Protein AF-A0A7V1IK70-F1 (afdb_monomer_lite)

pLDDT: mean 82.67, std 18.2, range [46.16, 98.06]

Radius of gyration: 27.38 Å; chains: 1; bounding box: 60×84×40 Å

Sequence (133 aa):
MCRRLRTASALVALAAILSGSLHCSSDPPRTNRFAYDPERFREALQARVPGLRGELARAPFEIDPEVLVLARRRVMAAPRGPARIRALVDFLSEPKPQGLGLEYDWAVSATAARTLEIGRGNCVSLASVLVGL

Secondary structure (DSSP, 8-state):
--SSSHHHHHHHHHHHHHHHSSSS-------------HHHHHHHHHHHSTT--GGGG--TT---HHHHHHHHHHHHHSPTTHHHHHHHHHHHHSPTTTS--PEE-TT----HHHHHHHTEE-HHHHHHHHHH-

Foldseek 3Di:
DPDPPPVVVVVVVVVVVVVVPPPPPPPPPPPPVVDDDLVVQLVVVCVVPPPDDPVNSGDQQDDDPVLVVLLCVQLVVFDPDPRSVVSLLVLLCPDPPNHLNAAEDCVADGGQVVSSVVRYYHPNNSVSPSSND

Structure (mmCIF, N/CA/C/O backbone):
data_AF-A0A7V1IK70-F1
#
_entry.id   AF-A0A7V1IK70-F1
#
loop_
_atom_site.group_PDB
_atom_site.id
_atom_site.type_symbol
_atom_site.label_atom_id
_atom_site.label_alt_id
_atom_site.label_comp_id
_atom_site.label_asym_id
_atom_site.label_entity_id
_atom_site.label_seq_id
_atom_site.pdbx_PDB_ins_code
_atom_site.Cartn_x
_atom_site.Cartn_y
_atom_site.Cartn_z
_atom_site.occupancy
_atom_site.B_iso_or_equiv
_atom_site.auth_seq_id
_atom_site.auth_comp_id
_atom_site.auth_asym_id
_atom_site.auth_atom_id
_atom_site.pdbx_PDB_model_num
ATOM 1 N N . MET A 1 1 ? -46.101 -70.960 4.773 1.00 51.62 1 MET A N 1
ATOM 2 C CA . MET A 1 1 ? -44.701 -70.476 4.670 1.00 51.62 1 MET A CA 1
ATOM 3 C C . MET A 1 1 ? -44.543 -69.307 3.669 1.00 51.62 1 MET A C 1
ATOM 5 O O . MET A 1 1 ? -43.635 -69.340 2.862 1.00 51.62 1 MET A O 1
ATOM 9 N N . CYS A 1 2 ? -45.349 -68.227 3.732 1.00 50.41 2 CYS A N 1
ATOM 10 C CA . CYS A 1 2 ? -45.244 -67.094 2.773 1.00 50.41 2 CYS A CA 1
ATOM 11 C C . CYS A 1 2 ? -45.555 -65.706 3.386 1.00 50.41 2 CYS A C 1
ATOM 13 O O . CYS A 1 2 ? -46.240 -64.895 2.775 1.00 50.41 2 CYS A O 1
ATOM 15 N N . ARG A 1 3 ? -45.096 -65.403 4.612 1.00 46.16 3 ARG A N 1
ATOM 16 C CA . ARG A 1 3 ? -45.282 -64.053 5.208 1.00 46.16 3 ARG A CA 1
ATOM 17 C C . ARG A 1 3 ? -44.005 -63.360 5.689 1.00 46.16 3 ARG A C 1
ATOM 19 O O . ARG A 1 3 ? -44.032 -62.157 5.902 1.00 46.16 3 ARG A O 1
ATOM 26 N N . ARG A 1 4 ? -42.881 -64.080 5.804 1.00 46.81 4 ARG A N 1
ATOM 27 C CA . ARG A 1 4 ? -41.611 -63.535 6.325 1.00 46.81 4 ARG A CA 1
ATOM 28 C C . ARG A 1 4 ? -40.690 -62.910 5.266 1.00 46.81 4 ARG A C 1
ATOM 30 O O . ARG A 1 4 ? -39.743 -62.238 5.642 1.00 46.81 4 ARG A O 1
ATOM 37 N N . LEU A 1 5 ? -40.971 -63.077 3.968 1.00 48.75 5 LEU A N 1
ATOM 38 C CA . LEU A 1 5 ? -40.120 -62.522 2.900 1.00 48.75 5 LEU A CA 1
ATOM 39 C C . LEU A 1 5 ? -40.423 -61.058 2.531 1.00 48.75 5 LEU A C 1
ATOM 41 O O . LEU A 1 5 ? -39.591 -60.417 1.903 1.00 48.75 5 LEU A O 1
ATOM 45 N N . ARG A 1 6 ? -41.585 -60.503 2.905 1.00 48.66 6 ARG A N 1
ATOM 46 C CA . ARG A 1 6 ? -41.967 -59.134 2.496 1.00 48.66 6 ARG A CA 1
ATOM 47 C C . ARG A 1 6 ? -41.371 -58.031 3.373 1.00 48.66 6 ARG A C 1
ATOM 49 O O . ARG A 1 6 ? -41.219 -56.909 2.906 1.00 48.66 6 ARG A O 1
ATOM 56 N N . THR A 1 7 ? -41.012 -58.331 4.620 1.00 51.09 7 THR A N 1
ATOM 57 C CA . THR A 1 7 ? -40.471 -57.335 5.560 1.00 51.09 7 THR A CA 1
ATOM 58 C C . THR A 1 7 ? -38.984 -57.058 5.338 1.00 51.09 7 THR A C 1
ATOM 60 O O . THR A 1 7 ? -38.540 -55.940 5.577 1.00 51.09 7 THR A O 1
ATOM 63 N N . ALA A 1 8 ? -38.225 -58.029 4.819 1.00 51.59 8 ALA A N 1
ATOM 64 C CA . ALA A 1 8 ? -36.801 -57.854 4.532 1.00 51.59 8 ALA A CA 1
ATOM 65 C C . ALA A 1 8 ? -36.552 -56.867 3.374 1.00 51.59 8 ALA A C 1
ATOM 67 O O . ALA A 1 8 ? -35.665 -56.023 3.469 1.00 51.59 8 ALA A O 1
ATOM 68 N N . SER A 1 9 ? -37.375 -56.896 2.318 1.00 52.72 9 SER A N 1
ATOM 69 C CA . SER A 1 9 ? -37.221 -55.984 1.171 1.00 52.72 9 SER A CA 1
ATOM 70 C C . SER A 1 9 ? -37.549 -54.524 1.499 1.00 52.72 9 SER A C 1
ATOM 72 O O . SER A 1 9 ? -36.937 -53.626 0.929 1.00 52.72 9 SER A O 1
ATOM 74 N N . ALA A 1 10 ? -38.470 -54.270 2.434 1.00 53.66 10 ALA A N 1
ATOM 75 C CA . ALA A 1 10 ? -38.832 -52.906 2.829 1.00 53.66 10 ALA A CA 1
ATOM 76 C C . ALA A 1 10 ? -37.711 -52.206 3.624 1.00 53.66 10 ALA A C 1
ATOM 78 O O . ALA A 1 10 ? -37.481 -51.013 3.447 1.00 53.66 10 ALA A O 1
ATOM 79 N N . LEU A 1 11 ? -36.977 -52.954 4.456 1.00 53.75 11 LEU A N 1
ATOM 80 C CA . LEU A 1 11 ? -35.861 -52.428 5.252 1.00 53.75 11 LEU A CA 1
ATOM 81 C C . LEU A 1 11 ? -34.612 -52.136 4.407 1.00 53.75 11 LEU A C 1
ATOM 83 O O . LEU A 1 11 ? -33.940 -51.135 4.642 1.00 53.75 11 LEU A O 1
ATOM 87 N N . VAL A 1 12 ? -34.336 -52.953 3.385 1.00 57.66 12 VAL A N 1
ATOM 88 C CA . VAL A 1 12 ? -33.211 -52.716 2.460 1.00 57.66 12 VAL A CA 1
ATOM 89 C C . VAL A 1 12 ? -33.475 -51.500 1.562 1.00 57.66 12 VAL A C 1
ATOM 91 O O . VAL A 1 12 ? -32.569 -50.702 1.329 1.00 57.66 12 VAL A O 1
ATOM 94 N N . ALA A 1 13 ? -34.721 -51.299 1.122 1.00 55.94 13 ALA A N 1
ATOM 95 C CA . ALA A 1 13 ? -35.093 -50.127 0.330 1.00 55.94 13 ALA A CA 1
ATOM 96 C C . ALA A 1 13 ? -34.982 -48.813 1.128 1.00 55.94 13 ALA A C 1
ATOM 98 O O . ALA A 1 13 ? -34.541 -47.802 0.586 1.00 55.94 13 ALA A O 1
ATOM 99 N N . LEU A 1 14 ? -35.309 -48.823 2.426 1.00 54.47 14 LEU A N 1
ATOM 100 C CA . LEU A 1 14 ? -35.207 -47.632 3.278 1.00 54.47 14 LEU A CA 1
ATOM 101 C C . LEU A 1 14 ? -33.744 -47.246 3.571 1.00 54.47 14 LEU A C 1
ATOM 103 O O . LEU A 1 14 ? -33.408 -46.062 3.584 1.00 54.47 14 LEU A O 1
ATOM 107 N N . ALA A 1 15 ? -32.859 -48.234 3.746 1.00 55.34 15 ALA A N 1
ATOM 108 C CA . ALA A 1 15 ? -31.434 -48.002 3.993 1.00 55.34 15 ALA A CA 1
ATOM 109 C C . ALA A 1 15 ? -30.704 -47.412 2.769 1.00 55.34 15 ALA A C 1
ATOM 111 O O . ALA A 1 15 ? -29.805 -46.583 2.924 1.00 55.34 15 ALA A O 1
ATOM 112 N N . ALA A 1 16 ? -31.119 -47.769 1.549 1.00 55.72 16 ALA A N 1
ATOM 113 C CA . ALA A 1 16 ? -30.542 -47.213 0.325 1.00 55.72 16 ALA A CA 1
ATOM 114 C C . ALA A 1 16 ? -30.919 -45.733 0.110 1.00 55.72 16 ALA A C 1
ATOM 116 O O . ALA A 1 16 ? -30.102 -44.952 -0.371 1.00 55.72 16 ALA A O 1
ATOM 117 N N . ILE A 1 17 ? -32.121 -45.325 0.532 1.00 56.06 17 ILE A N 1
ATOM 118 C CA . ILE A 1 17 ? -32.599 -43.938 0.399 1.00 56.06 17 ILE A CA 1
ATOM 119 C C . ILE A 1 17 ? -31.908 -43.012 1.415 1.00 56.06 17 ILE A C 1
ATOM 121 O O . ILE A 1 17 ? -31.509 -41.906 1.061 1.00 56.06 17 ILE A O 1
ATOM 125 N N . LEU A 1 18 ? -31.678 -43.480 2.647 1.00 53.75 18 LEU A N 1
ATOM 126 C CA . LEU A 1 18 ? -30.966 -42.718 3.687 1.00 53.75 18 LEU A CA 1
ATOM 127 C C . LEU A 1 18 ? -29.464 -42.538 3.402 1.00 53.75 18 LEU A C 1
ATOM 129 O O . LEU A 1 18 ? -28.854 -41.586 3.885 1.00 53.75 18 LEU A O 1
ATOM 133 N N . SER A 1 19 ? -28.872 -43.414 2.587 1.00 54.31 19 SER A N 1
ATOM 134 C CA . SER A 1 19 ? -27.451 -43.338 2.215 1.00 54.31 19 SER A CA 1
ATOM 135 C C . SER A 1 19 ? -27.188 -42.385 1.037 1.00 54.31 19 SER A C 1
ATOM 137 O O . SER A 1 19 ? -26.060 -41.929 0.850 1.00 54.31 19 SER A O 1
ATOM 139 N N . GLY A 1 20 ? -28.221 -42.063 0.248 1.00 51.19 20 GLY A N 1
ATOM 140 C CA . GLY A 1 20 ? -28.117 -41.215 -0.945 1.00 51.19 20 GLY A CA 1
ATOM 141 C C . GLY A 1 20 ? -28.183 -39.707 -0.677 1.00 51.19 20 GLY A C 1
ATOM 142 O O . GLY A 1 20 ? -27.801 -38.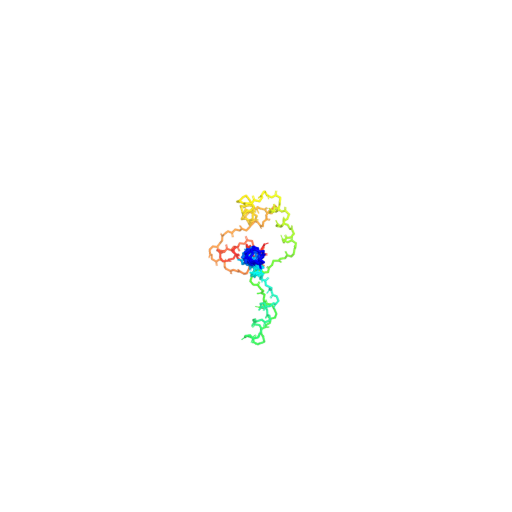922 -1.538 1.00 51.19 20 GLY A O 1
ATOM 143 N N . SER A 1 21 ? -28.629 -39.278 0.508 1.00 54.03 21 SER A N 1
ATOM 144 C CA . SER A 1 21 ? -28.843 -37.856 0.828 1.00 54.03 21 SER A CA 1
ATOM 145 C C . SER A 1 21 ? -27.695 -37.178 1.588 1.00 54.03 21 SER A C 1
ATOM 147 O O . SER A 1 21 ? -27.785 -35.992 1.888 1.00 54.03 21 SER A O 1
ATOM 149 N N . LEU A 1 22 ? -26.606 -37.893 1.892 1.00 55.00 22 LEU A N 1
ATOM 150 C CA . LEU A 1 22 ? -25.465 -37.359 2.657 1.00 55.00 22 LEU A CA 1
ATOM 151 C C . LEU A 1 22 ? -24.261 -36.925 1.795 1.00 55.00 22 LEU A C 1
ATOM 153 O O . LEU A 1 22 ? -23.248 -36.513 2.349 1.00 55.00 22 LEU A O 1
ATOM 157 N N . HIS A 1 23 ? -24.355 -36.977 0.459 1.00 49.84 23 HIS A N 1
ATOM 158 C CA . HIS A 1 23 ? -23.195 -36.801 -0.435 1.00 49.84 23 HIS A CA 1
ATOM 159 C C . HIS A 1 23 ? -23.265 -35.626 -1.433 1.00 49.84 23 HIS A C 1
ATOM 161 O O . HIS A 1 23 ? -22.448 -35.563 -2.346 1.00 49.84 23 HIS A O 1
ATOM 167 N N . CYS A 1 24 ? -24.168 -34.653 -1.260 1.00 55.78 24 CYS A N 1
ATOM 168 C CA . CYS A 1 24 ? -24.275 -33.502 -2.180 1.00 55.78 24 CYS A CA 1
ATOM 169 C C . CYS A 1 24 ? -24.066 -32.123 -1.533 1.00 55.78 24 CYS A C 1
ATOM 171 O O . CYS A 1 24 ? -24.670 -31.151 -1.973 1.00 55.78 24 CYS A O 1
ATOM 173 N N . SER A 1 25 ? -23.213 -31.997 -0.512 1.00 50.12 25 SER A N 1
ATOM 174 C CA . SER A 1 25 ? -22.739 -30.663 -0.095 1.00 50.12 25 SER A CA 1
ATOM 175 C C . SER A 1 25 ? -21.356 -30.662 0.560 1.00 50.12 25 SER A C 1
ATOM 177 O O . SER A 1 25 ? -21.071 -29.851 1.438 1.00 50.12 25 SER A O 1
ATOM 179 N N . SER A 1 26 ? -20.474 -31.555 0.125 1.00 52.19 26 SER A N 1
ATOM 180 C CA . SER A 1 26 ? -19.034 -31.424 0.337 1.00 52.19 26 SER A CA 1
ATOM 181 C C . SER A 1 26 ? -18.394 -30.905 -0.947 1.00 52.19 26 SER A C 1
ATOM 183 O O . SER A 1 26 ? -17.522 -31.543 -1.530 1.00 52.19 26 SER A O 1
ATOM 185 N N . ASP A 1 27 ? -18.825 -29.721 -1.392 1.00 51.16 27 ASP A N 1
ATOM 186 C CA . ASP A 1 27 ? -17.904 -28.893 -2.162 1.00 51.16 27 ASP A CA 1
AT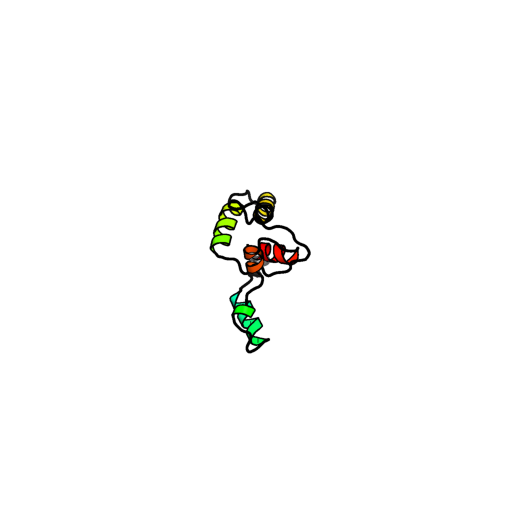OM 187 C C . ASP A 1 27 ? -16.721 -28.626 -1.216 1.00 51.16 27 ASP A C 1
ATOM 189 O O . ASP A 1 27 ? -16.932 -28.043 -0.142 1.00 51.16 27 ASP A O 1
ATOM 193 N N . PRO A 1 28 ? -15.486 -29.075 -1.524 1.00 55.84 28 PRO A N 1
ATOM 194 C CA . PRO A 1 28 ? -14.336 -28.573 -0.789 1.00 55.84 28 PRO A CA 1
ATOM 195 C C . PRO A 1 28 ? -14.420 -27.049 -0.885 1.00 55.84 28 PRO A C 1
ATOM 197 O O . PRO A 1 28 ? -14.764 -26.552 -1.965 1.00 55.84 28 PRO A O 1
ATOM 200 N N . PRO A 1 29 ? -14.164 -26.285 0.195 1.00 54.84 29 PRO A N 1
ATOM 201 C CA . PRO A 1 29 ? -14.124 -24.840 0.077 1.00 54.84 29 PRO A CA 1
ATOM 202 C C . PRO A 1 29 ? -13.180 -24.553 -1.081 1.00 54.84 29 PRO A C 1
ATOM 204 O O . PRO A 1 29 ? -11.996 -24.882 -1.006 1.00 54.84 29 PRO A O 1
ATOM 207 N N . ARG A 1 30 ? -13.722 -24.043 -2.194 1.00 50.53 30 ARG A N 1
ATOM 208 C CA . ARG A 1 30 ? -12.934 -23.588 -3.332 1.00 50.53 30 ARG A CA 1
ATOM 209 C C . ARG A 1 30 ? -12.164 -22.388 -2.816 1.00 50.53 30 ARG A C 1
ATOM 211 O O . ARG A 1 30 ? -12.525 -21.240 -3.039 1.00 50.53 30 ARG A O 1
ATOM 218 N N . THR A 1 31 ? -11.076 -22.660 -2.110 1.00 54.66 31 THR A N 1
ATOM 219 C CA . THR A 1 31 ? -10.006 -21.732 -1.802 1.00 54.66 31 THR A CA 1
ATOM 220 C C . THR A 1 31 ? -9.235 -21.490 -3.091 1.00 54.66 31 THR A C 1
ATOM 222 O O . THR A 1 31 ? -8.016 -21.602 -3.122 1.00 54.66 31 THR A O 1
ATOM 225 N N . ASN A 1 32 ? -9.930 -21.114 -4.166 1.00 48.12 32 ASN A N 1
ATOM 226 C CA . ASN A 1 32 ? -9.324 -20.293 -5.195 1.00 48.12 32 ASN A CA 1
ATOM 227 C C . ASN A 1 32 ? -9.231 -18.894 -4.581 1.00 48.12 32 ASN A C 1
ATOM 229 O O . ASN A 1 32 ? -9.959 -17.967 -4.925 1.00 48.12 32 ASN A O 1
ATOM 233 N N . ARG A 1 33 ? -8.369 -18.769 -3.565 1.00 58.25 33 ARG A N 1
ATOM 234 C CA . ARG A 1 33 ? -7.861 -17.470 -3.167 1.00 58.25 33 ARG A CA 1
ATOM 235 C C . ARG A 1 33 ? -7.121 -16.997 -4.403 1.00 58.25 33 ARG A C 1
ATOM 237 O O . ARG A 1 33 ? -6.110 -17.593 -4.765 1.00 58.25 33 ARG A O 1
ATOM 244 N N . PHE A 1 34 ? -7.649 -15.973 -5.062 1.00 57.53 34 PHE A N 1
ATOM 245 C CA . PHE A 1 34 ? -6.879 -15.153 -5.985 1.00 57.53 34 PHE A CA 1
ATOM 246 C C . PHE A 1 34 ? -5.784 -14.466 -5.159 1.00 57.53 34 PHE A C 1
ATOM 248 O O . PHE A 1 34 ? -5.896 -13.304 -4.787 1.00 57.53 34 PHE A O 1
ATOM 255 N N . ALA A 1 35 ? -4.790 -15.249 -4.746 1.00 70.81 35 ALA A N 1
ATOM 256 C CA . ALA A 1 35 ? -3.624 -14.779 -4.041 1.00 70.81 35 ALA A CA 1
ATOM 257 C C . ALA A 1 35 ? -2.722 -14.171 -5.105 1.00 70.81 35 ALA A C 1
ATOM 259 O O . ALA A 1 35 ? -2.314 -14.848 -6.051 1.00 70.81 35 ALA A O 1
ATOM 260 N N . TYR A 1 36 ? -2.496 -12.871 -4.982 1.00 77.06 36 TYR A N 1
ATOM 261 C CA . TYR A 1 36 ? -1.520 -12.194 -5.805 1.00 77.06 36 TYR A CA 1
ATOM 262 C C . TYR A 1 36 ? -0.126 -12.737 -5.471 1.00 77.06 36 TYR A C 1
ATOM 264 O O . TYR A 1 36 ? 0.236 -12.831 -4.300 1.00 77.06 36 TYR A O 1
ATOM 272 N N . ASP A 1 37 ? 0.630 -13.103 -6.503 1.00 86.62 37 ASP A N 1
ATOM 273 C CA . ASP A 1 37 ? 2.003 -13.587 -6.387 1.00 86.62 37 ASP A CA 1
ATOM 274 C C . ASP A 1 37 ? 2.913 -12.666 -7.218 1.00 86.62 37 ASP A C 1
ATOM 276 O O . ASP A 1 37 ? 2.815 -12.669 -8.455 1.00 86.62 37 ASP A O 1
ATOM 280 N N . PRO A 1 38 ? 3.762 -11.849 -6.562 1.00 87.25 38 PRO A N 1
ATOM 281 C CA . PRO A 1 38 ? 4.707 -10.973 -7.237 1.00 87.25 38 PRO A CA 1
ATOM 282 C C . PRO A 1 38 ? 5.621 -11.716 -8.210 1.00 87.25 38 PRO A C 1
ATOM 284 O O . PRO A 1 38 ? 5.795 -11.233 -9.324 1.00 87.25 38 PRO A O 1
ATOM 287 N N . GLU A 1 39 ? 6.155 -12.887 -7.848 1.00 88.62 39 GLU A N 1
ATOM 288 C CA . GLU A 1 39 ? 7.110 -13.609 -8.700 1.00 88.62 39 GLU A CA 1
ATOM 289 C C . GLU A 1 39 ? 6.438 -14.103 -9.972 1.00 88.62 39 GLU A C 1
ATOM 291 O O . GLU A 1 39 ? 6.909 -13.835 -11.079 1.00 88.62 39 GLU A O 1
ATOM 296 N N . ARG A 1 40 ? 5.254 -14.703 -9.831 1.00 89.00 40 ARG A N 1
ATOM 297 C CA . ARG A 1 40 ? 4.459 -15.143 -10.980 1.00 89.00 40 ARG A CA 1
ATOM 298 C C . ARG A 1 40 ? 4.094 -13.984 -11.911 1.00 89.00 40 ARG A C 1
ATOM 300 O O . ARG A 1 40 ? 4.022 -14.167 -13.128 1.00 89.00 40 ARG A O 1
ATOM 307 N N . PHE A 1 41 ? 3.858 -12.786 -11.367 1.00 89.56 41 PHE A N 1
ATOM 308 C CA . PHE A 1 41 ? 3.666 -11.583 -12.178 1.00 89.56 41 PHE A CA 1
ATOM 309 C C . PHE A 1 41 ? 4.935 -11.228 -12.966 1.00 89.56 41 PHE A C 1
ATOM 311 O O . PHE A 1 41 ? 4.839 -10.974 -14.169 1.00 89.56 41 PHE A O 1
ATOM 318 N N . ARG A 1 42 ? 6.115 -11.244 -12.328 1.00 89.19 42 ARG A N 1
ATOM 319 C CA . ARG A 1 42 ? 7.390 -10.935 -13.001 1.00 89.19 42 ARG A CA 1
ATOM 320 C C . ARG A 1 42 ? 7.702 -11.932 -14.105 1.00 89.19 42 ARG A C 1
ATOM 322 O O . ARG A 1 42 ? 8.028 -11.507 -15.208 1.00 89.19 42 ARG A O 1
ATOM 329 N N . GLU A 1 43 ? 7.538 -13.225 -13.843 1.00 89.75 43 GLU A N 1
ATOM 330 C CA . GLU A 1 43 ? 7.731 -14.288 -14.835 1.00 89.75 43 GLU A CA 1
ATOM 331 C C . GLU A 1 43 ? 6.815 -14.089 -16.049 1.00 89.75 43 GLU A C 1
ATOM 333 O O . GLU A 1 43 ? 7.268 -14.089 -17.196 1.00 89.75 43 GLU A O 1
ATOM 338 N N . ALA A 1 44 ? 5.523 -13.844 -15.807 1.00 89.75 44 ALA A N 1
ATOM 339 C CA . ALA A 1 44 ? 4.557 -13.600 -16.873 1.00 89.75 44 ALA A CA 1
ATOM 340 C C . ALA A 1 44 ? 4.871 -12.323 -17.669 1.00 89.75 44 ALA A C 1
ATOM 342 O O . ALA A 1 44 ? 4.656 -12.280 -18.883 1.00 89.75 44 ALA A O 1
ATOM 343 N N . LEU A 1 45 ? 5.372 -11.280 -17.004 1.00 90.69 45 LEU A N 1
ATOM 344 C CA . LEU A 1 45 ? 5.757 -10.027 -17.643 1.00 90.69 45 LEU A CA 1
ATOM 345 C C . LEU A 1 45 ? 7.022 -10.193 -18.495 1.00 90.69 45 LEU A C 1
ATOM 347 O O . LEU A 1 45 ? 7.034 -9.757 -19.644 1.00 90.69 45 LEU A O 1
ATOM 351 N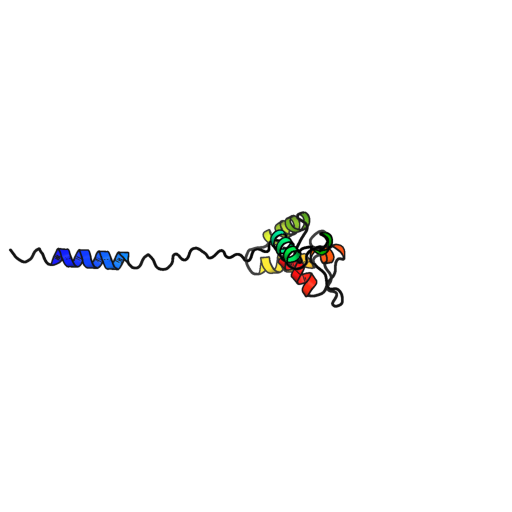 N . GLN A 1 46 ? 8.049 -10.871 -17.978 1.00 90.38 46 GLN A N 1
ATOM 352 C CA . GLN A 1 46 ? 9.287 -11.165 -18.708 1.00 90.38 46 GLN A CA 1
ATOM 353 C C . GLN A 1 46 ? 9.036 -12.047 -19.933 1.00 90.38 46 GLN A C 1
ATOM 355 O O . GLN A 1 46 ? 9.602 -11.795 -20.994 1.00 90.38 46 GLN A O 1
ATOM 360 N N . ALA A 1 47 ? 8.146 -13.038 -19.823 1.00 91.44 47 ALA A N 1
ATOM 361 C CA . ALA A 1 47 ? 7.758 -13.876 -20.955 1.00 91.44 47 ALA A CA 1
ATOM 362 C C . ALA A 1 47 ? 7.085 -13.072 -22.083 1.00 91.44 47 ALA A C 1
ATOM 364 O O . ALA A 1 47 ? 7.242 -13.398 -23.257 1.00 91.44 47 ALA A O 1
ATOM 365 N N . ARG A 1 48 ? 6.335 -12.014 -21.739 1.00 91.69 48 ARG A N 1
ATOM 366 C CA . ARG A 1 48 ? 5.658 -11.132 -22.708 1.00 91.69 48 ARG A CA 1
ATOM 367 C C . ARG A 1 48 ? 6.565 -10.040 -23.263 1.00 91.69 48 ARG A C 1
ATOM 369 O O . ARG A 1 48 ? 6.370 -9.620 -24.399 1.00 91.69 48 ARG A O 1
ATOM 376 N N . VAL A 1 49 ? 7.523 -9.572 -22.467 1.00 92.31 49 VAL A N 1
ATOM 377 C CA . VAL A 1 49 ? 8.468 -8.512 -22.835 1.00 92.31 49 VAL A CA 1
ATOM 378 C C . VAL A 1 49 ? 9.897 -8.999 -22.566 1.00 92.31 49 VAL A C 1
ATOM 380 O O . VAL A 1 49 ? 10.490 -8.658 -21.536 1.00 92.31 49 VAL A O 1
ATOM 383 N N . PRO A 1 50 ? 10.471 -9.806 -23.479 1.00 87.50 50 PRO A N 1
ATOM 384 C CA . PRO A 1 50 ? 11.842 -10.280 -23.348 1.00 87.50 50 PRO A CA 1
ATOM 385 C C . PRO A 1 50 ? 12.832 -9.112 -23.247 1.00 87.50 50 PRO A C 1
ATOM 387 O O . PRO A 1 50 ? 12.739 -8.140 -23.995 1.00 87.50 50 PRO A O 1
ATOM 390 N N . GLY A 1 51 ? 13.790 -9.200 -22.321 1.00 84.62 51 GLY A N 1
ATOM 391 C CA . GLY A 1 51 ? 14.798 -8.154 -22.101 1.00 84.62 51 GLY A CA 1
ATOM 392 C C . GLY A 1 51 ? 14.354 -7.003 -21.191 1.00 84.62 51 GLY A C 1
ATOM 393 O O . GLY A 1 51 ? 15.120 -6.055 -20.998 1.00 84.62 51 GLY A O 1
ATOM 394 N N . LEU A 1 52 ? 13.156 -7.075 -20.596 1.00 86.56 52 LEU A N 1
ATOM 395 C CA . LEU A 1 52 ? 12.750 -6.141 -19.549 1.00 86.56 52 LEU A CA 1
ATOM 396 C C . LEU A 1 52 ? 13.729 -6.213 -18.365 1.00 86.56 52 LEU A C 1
ATOM 398 O O . LEU A 1 52 ? 13.967 -7.278 -17.794 1.00 86.56 52 LEU A O 1
ATOM 402 N N . ARG A 1 53 ? 14.292 -5.064 -17.981 1.00 82.88 53 ARG A N 1
ATOM 403 C CA . ARG A 1 53 ? 15.194 -4.961 -16.825 1.00 82.88 53 ARG A CA 1
ATOM 404 C C . ARG A 1 53 ? 14.425 -5.232 -15.530 1.00 82.88 53 ARG A C 1
ATOM 406 O O . ARG A 1 53 ? 13.293 -4.777 -15.390 1.00 82.88 53 ARG A O 1
ATOM 413 N N . GLY A 1 54 ? 15.058 -5.903 -14.565 1.00 74.69 54 GLY A N 1
ATOM 414 C CA . GLY A 1 54 ? 14.417 -6.312 -13.305 1.00 74.69 54 GLY A CA 1
ATOM 415 C C . GLY A 1 54 ? 13.753 -5.167 -12.529 1.00 74.69 54 GLY A C 1
ATOM 416 O O . GLY A 1 54 ? 12.663 -5.341 -11.997 1.00 74.69 54 GLY A O 1
ATOM 417 N N . GLU A 1 55 ? 14.342 -3.969 -12.552 1.00 74.38 55 GLU A N 1
ATOM 418 C CA . GLU A 1 55 ? 13.779 -2.761 -11.924 1.00 74.38 55 GLU A CA 1
ATOM 419 C C . GLU A 1 55 ? 12.415 -2.352 -12.501 1.00 74.38 55 GLU A C 1
ATOM 421 O O . GLU A 1 55 ? 11.555 -1.850 -11.779 1.00 74.38 55 GLU A O 1
ATOM 426 N N . LEU A 1 56 ? 12.198 -2.600 -13.796 1.00 75.81 56 LEU A N 1
ATOM 427 C CA . LEU A 1 56 ? 10.945 -2.311 -14.498 1.00 75.81 56 LEU A CA 1
ATOM 428 C C . LEU A 1 56 ? 9.925 -3.448 -14.361 1.00 75.81 56 LEU A C 1
ATOM 430 O O . LEU A 1 56 ? 8.758 -3.269 -14.699 1.00 75.81 56 LEU A O 1
ATOM 434 N N . ALA A 1 57 ? 10.346 -4.604 -13.848 1.00 80.94 57 ALA A N 1
ATOM 435 C CA . ALA A 1 57 ? 9.484 -5.746 -13.579 1.00 80.94 57 ALA A CA 1
ATOM 436 C C . ALA A 1 57 ? 8.892 -5.715 -12.158 1.00 80.94 57 ALA A C 1
ATOM 438 O O . ALA A 1 57 ? 8.493 -6.753 -11.638 1.00 80.94 57 ALA A O 1
ATOM 439 N N . ARG A 1 58 ? 8.841 -4.554 -11.487 1.00 81.56 58 ARG A N 1
ATOM 440 C CA . ARG A 1 58 ? 8.287 -4.466 -10.128 1.00 81.56 58 ARG A CA 1
ATOM 441 C C . ARG A 1 58 ? 6.783 -4.760 -10.136 1.00 81.56 58 ARG A C 1
ATOM 443 O O . ARG A 1 58 ? 6.027 -4.221 -10.944 1.00 81.56 58 ARG A O 1
ATOM 450 N N . ALA A 1 59 ? 6.358 -5.603 -9.204 1.00 88.44 59 ALA A N 1
ATOM 451 C CA . ALA A 1 59 ? 4.965 -5.975 -9.024 1.00 88.44 59 ALA A CA 1
ATOM 452 C C . ALA A 1 59 ? 4.123 -4.759 -8.562 1.00 88.44 59 ALA A C 1
ATOM 454 O O . ALA A 1 59 ? 4.545 -4.047 -7.648 1.00 88.44 59 ALA A O 1
ATOM 455 N N . PRO A 1 60 ? 2.924 -4.518 -9.132 1.00 88.94 60 PRO A N 1
ATOM 456 C CA . PRO A 1 60 ? 2.096 -3.358 -8.787 1.00 88.94 60 PRO A CA 1
ATOM 457 C C . PRO A 1 60 ? 1.740 -3.225 -7.301 1.00 88.94 60 PRO A C 1
ATOM 459 O O . PRO A 1 60 ? 1.670 -2.106 -6.795 1.00 88.94 60 PRO A O 1
ATOM 462 N N . PHE A 1 61 ? 1.534 -4.354 -6.616 1.00 93.44 61 PHE A N 1
ATOM 463 C CA . PHE A 1 61 ? 1.020 -4.426 -5.239 1.00 93.44 61 PHE A CA 1
ATOM 464 C C . PHE A 1 61 ? 2.077 -4.856 -4.219 1.00 93.44 61 PHE A C 1
ATOM 466 O O . PHE A 1 61 ? 1.745 -5.285 -3.121 1.00 93.44 61 PHE A O 1
ATOM 473 N N . GLU A 1 62 ? 3.352 -4.814 -4.591 1.00 91.69 62 GLU A N 1
ATOM 474 C CA . GLU A 1 62 ? 4.434 -5.216 -3.699 1.00 91.69 62 GLU A CA 1
ATOM 475 C C . GLU A 1 62 ? 4.619 -4.198 -2.562 1.00 91.69 62 GLU A C 1
ATOM 477 O O . GLU A 1 62 ? 4.716 -2.991 -2.807 1.00 91.69 62 GLU A O 1
ATOM 482 N N . ILE A 1 63 ? 4.652 -4.702 -1.324 1.00 92.88 63 ILE A N 1
ATOM 483 C CA . ILE A 1 63 ? 4.774 -3.938 -0.077 1.00 92.88 63 ILE A CA 1
ATOM 484 C C . ILE A 1 63 ? 5.94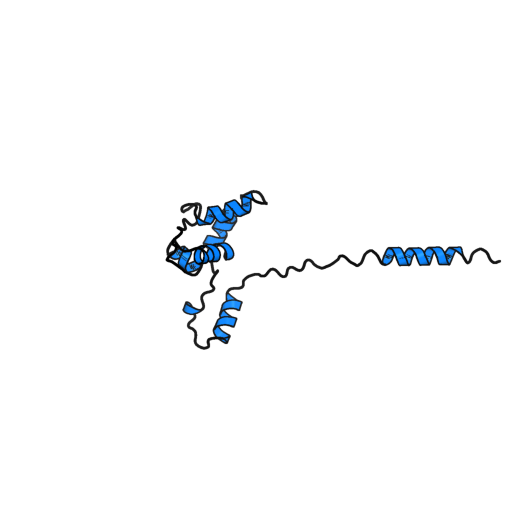7 -4.502 0.723 1.00 92.88 63 ILE A C 1
ATOM 486 O O . ILE A 1 63 ? 6.134 -5.718 0.782 1.00 92.88 63 ILE A O 1
ATOM 490 N N . ASP A 1 64 ? 6.706 -3.620 1.370 1.00 92.00 64 ASP A N 1
ATOM 491 C CA . ASP A 1 64 ? 7.789 -4.021 2.263 1.00 92.00 64 ASP A CA 1
ATOM 492 C C . ASP A 1 64 ? 7.261 -4.896 3.429 1.00 92.00 64 ASP A C 1
ATOM 494 O O . ASP A 1 64 ? 6.254 -4.538 4.059 1.00 92.00 64 ASP A O 1
ATOM 498 N N . PRO A 1 65 ? 7.918 -6.026 3.759 1.00 93.06 65 PRO A N 1
ATOM 499 C CA . PRO A 1 65 ? 7.538 -6.870 4.889 1.00 93.06 65 PRO A CA 1
ATOM 500 C C . PRO A 1 65 ? 7.350 -6.123 6.218 1.00 93.06 65 PRO A C 1
ATOM 502 O O . PRO A 1 65 ? 6.455 -6.473 6.990 1.00 93.06 65 PRO A O 1
ATOM 505 N N . GLU A 1 66 ? 8.136 -5.082 6.494 1.00 94.19 66 GLU A N 1
ATOM 506 C CA . GLU A 1 66 ? 8.016 -4.283 7.717 1.00 94.19 66 GLU A CA 1
ATOM 507 C C . GLU A 1 66 ? 6.670 -3.550 7.785 1.00 94.19 66 GLU A C 1
ATOM 509 O O . GLU A 1 66 ? 6.003 -3.529 8.828 1.00 94.19 66 GLU A O 1
ATOM 514 N N . VAL A 1 67 ? 6.221 -3.014 6.647 1.00 94.88 67 VAL A N 1
ATOM 515 C CA . VAL A 1 67 ? 4.913 -2.363 6.515 1.00 94.88 67 VAL A CA 1
ATOM 516 C C . VAL A 1 67 ? 3.788 -3.378 6.711 1.00 94.88 67 VAL A C 1
ATOM 518 O O . VAL A 1 67 ? 2.819 -3.085 7.414 1.00 94.88 67 VAL A O 1
ATOM 521 N N . LEU A 1 68 ? 3.929 -4.594 6.171 1.00 94.88 68 LEU A N 1
ATOM 522 C CA . LEU A 1 68 ? 2.951 -5.670 6.366 1.00 94.88 68 LEU A CA 1
ATOM 523 C C . LEU A 1 68 ? 2.830 -6.085 7.834 1.00 94.88 68 LEU A C 1
ATOM 525 O O . LEU A 1 68 ? 1.724 -6.314 8.331 1.00 94.88 68 LEU A O 1
ATOM 529 N N . VAL A 1 69 ? 3.951 -6.174 8.554 1.00 95.69 69 VAL A N 1
ATOM 530 C CA . VAL A 1 69 ? 3.959 -6.486 9.990 1.00 95.69 69 VAL A CA 1
ATOM 531 C C . VAL A 1 69 ? 3.241 -5.393 10.783 1.00 95.69 69 VAL A C 1
ATOM 533 O O . VAL A 1 69 ? 2.399 -5.699 11.636 1.00 95.69 69 VAL A O 1
ATOM 536 N N . LEU A 1 70 ? 3.522 -4.124 10.476 1.00 94.50 70 LEU A N 1
ATOM 537 C CA . LEU A 1 70 ? 2.867 -2.981 11.107 1.00 94.50 70 LEU A CA 1
ATOM 538 C C . LEU A 1 70 ? 1.353 -2.972 10.842 1.00 94.50 70 LEU A C 1
ATOM 540 O O . LEU A 1 70 ? 0.566 -2.898 11.793 1.00 94.50 70 LEU A O 1
ATOM 544 N N . ALA A 1 71 ? 0.951 -3.112 9.577 1.00 95.69 71 ALA A N 1
ATOM 545 C CA . ALA A 1 71 ? -0.446 -3.163 9.158 1.00 95.69 71 ALA A CA 1
ATOM 546 C C . ALA A 1 71 ? -1.182 -4.311 9.853 1.00 95.69 71 ALA A C 1
ATOM 548 O O . ALA A 1 71 ? -2.225 -4.111 10.477 1.00 95.69 71 ALA A O 1
ATOM 549 N N . ARG A 1 72 ? -0.591 -5.513 9.846 1.00 95.62 72 ARG A N 1
ATOM 550 C CA . ARG A 1 72 ? -1.148 -6.694 10.511 1.00 95.62 72 ARG A CA 1
ATOM 551 C C . ARG A 1 72 ? -1.380 -6.441 11.994 1.00 95.62 72 ARG A C 1
ATOM 553 O O . ARG A 1 72 ? -2.459 -6.760 12.488 1.00 95.62 72 ARG A O 1
ATOM 560 N N . ARG A 1 73 ? -0.410 -5.860 12.705 1.00 95.12 73 ARG A N 1
ATOM 561 C CA . ARG A 1 73 ? -0.550 -5.536 14.133 1.00 95.12 73 ARG A CA 1
ATOM 562 C C . ARG A 1 73 ? -1.730 -4.593 14.381 1.00 95.12 73 ARG A C 1
ATOM 564 O O . ARG A 1 73 ? -2.518 -4.842 15.291 1.00 95.12 73 ARG A O 1
ATOM 571 N N . ARG A 1 74 ? -1.870 -3.537 13.575 1.00 93.44 74 ARG A N 1
ATOM 572 C CA . ARG A 1 74 ? -2.919 -2.516 13.731 1.00 93.44 74 ARG A CA 1
ATOM 573 C C . ARG A 1 74 ? -4.305 -3.053 13.372 1.00 93.44 74 ARG A C 1
ATOM 575 O O . ARG A 1 74 ? -5.230 -2.967 14.176 1.00 93.44 74 ARG A O 1
ATOM 582 N N . VAL A 1 75 ? -4.435 -3.652 12.192 1.00 94.75 75 VAL A N 1
ATOM 583 C CA . VAL A 1 75 ? -5.710 -4.125 11.635 1.00 94.75 75 VAL A CA 1
ATOM 584 C C . VAL A 1 75 ? -6.254 -5.313 12.425 1.00 94.75 75 VAL A C 1
ATOM 586 O O . VAL A 1 75 ? -7.457 -5.405 12.670 1.00 94.75 75 VAL A O 1
ATOM 589 N N . MET A 1 76 ? -5.384 -6.219 12.879 1.00 95.25 76 MET A N 1
ATOM 590 C CA . MET A 1 76 ? -5.823 -7.399 13.632 1.00 95.25 76 MET A CA 1
ATOM 591 C C . MET A 1 76 ? -6.204 -7.086 15.081 1.00 95.25 76 MET A C 1
ATOM 593 O O . MET A 1 76 ? -6.941 -7.877 15.670 1.00 95.25 76 MET A O 1
ATOM 597 N N . ALA A 1 77 ? -5.777 -5.942 15.628 1.00 95.81 77 ALA A N 1
ATOM 598 C CA . ALA A 1 77 ? -6.247 -5.450 16.922 1.00 95.81 77 ALA A CA 1
ATOM 599 C C . ALA A 1 77 ? -7.718 -4.991 16.877 1.00 95.81 77 ALA A C 1
ATOM 601 O O . ALA A 1 77 ? -8.392 -4.984 17.905 1.00 95.81 77 ALA A O 1
ATOM 602 N N . ALA A 1 78 ? -8.241 -4.642 15.696 1.00 96.88 78 ALA A N 1
ATOM 603 C CA . ALA A 1 78 ? -9.643 -4.280 15.533 1.00 96.88 78 ALA A CA 1
ATOM 604 C C . ALA A 1 78 ? -10.569 -5.521 15.557 1.00 96.88 78 ALA A C 1
ATOM 606 O O . ALA A 1 78 ? -10.218 -6.581 15.004 1.00 96.88 78 ALA A O 1
ATOM 607 N N . PRO A 1 79 ? -11.787 -5.402 16.128 1.00 97.25 79 PRO A N 1
ATOM 608 C CA . PRO A 1 79 ? -12.800 -6.454 16.081 1.00 97.25 79 PRO A CA 1
ATOM 609 C C . PRO A 1 79 ? -13.098 -6.904 14.648 1.00 97.25 79 PRO A C 1
ATOM 611 O O . PRO A 1 79 ? -13.054 -6.107 13.711 1.00 97.25 79 PRO A O 1
ATOM 614 N N . ARG A 1 80 ? -13.419 -8.191 14.464 1.00 95.06 80 ARG A N 1
ATOM 615 C CA . ARG A 1 80 ? -13.843 -8.721 13.155 1.00 95.06 80 ARG A CA 1
ATOM 616 C C . ARG A 1 80 ? -15.093 -7.984 12.643 1.00 95.06 80 ARG A C 1
ATOM 618 O O . ARG A 1 80 ? -15.915 -7.531 13.432 1.00 95.06 80 ARG A O 1
ATOM 625 N N . GLY A 1 81 ? -15.252 -7.924 11.320 1.00 94.75 81 GLY A N 1
ATOM 626 C CA . GLY A 1 81 ? -16.384 -7.263 10.661 1.00 94.75 81 GLY A CA 1
ATOM 627 C C . GLY A 1 81 ? -16.041 -5.850 10.168 1.00 94.75 81 GLY A C 1
ATOM 628 O O . GLY A 1 81 ? -14.876 -5.590 9.850 1.00 94.75 81 GLY A O 1
ATOM 629 N N . PRO A 1 82 ? -17.023 -4.930 10.097 1.00 96.31 82 PRO A N 1
ATOM 630 C CA . PRO A 1 82 ? -16.832 -3.592 9.527 1.00 96.31 82 PRO A CA 1
ATOM 631 C C . PRO A 1 82 ? -15.714 -2.780 10.191 1.00 96.31 82 PRO A C 1
ATOM 633 O O . PRO A 1 82 ? -15.000 -2.047 9.512 1.00 96.31 82 PRO A O 1
ATOM 636 N N . ALA A 1 83 ? -15.514 -2.954 11.501 1.00 96.75 83 ALA A N 1
ATOM 637 C CA . ALA A 1 83 ? -14.462 -2.269 12.250 1.00 96.75 83 ALA A CA 1
ATOM 638 C C . ALA A 1 83 ? -13.051 -2.610 11.741 1.00 96.75 83 ALA A C 1
ATOM 640 O O . ALA A 1 83 ? -12.193 -1.736 11.696 1.00 96.75 83 ALA A O 1
ATOM 641 N N . ARG A 1 84 ? -12.813 -3.855 11.305 1.00 96.4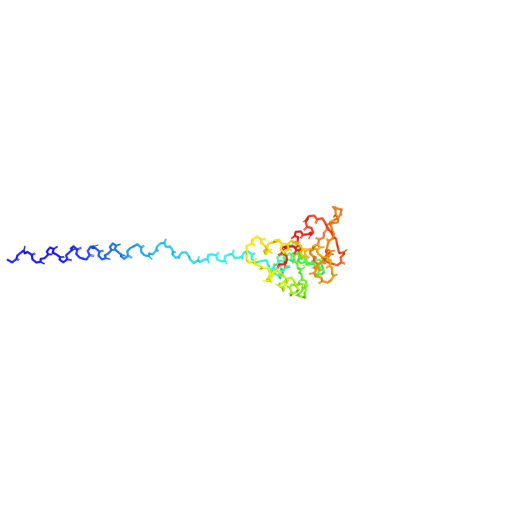4 84 ARG A N 1
ATOM 642 C CA . ARG A 1 84 ? -11.515 -4.273 10.759 1.00 96.44 84 ARG A CA 1
ATOM 643 C C . ARG A 1 84 ? -11.236 -3.675 9.390 1.00 96.44 84 ARG A C 1
ATOM 645 O O . ARG A 1 84 ? -10.109 -3.279 9.124 1.00 96.44 84 ARG A O 1
ATOM 652 N N . ILE A 1 85 ? -12.258 -3.605 8.539 1.00 94.19 85 ILE A N 1
ATOM 653 C CA . ILE A 1 85 ? -12.137 -2.959 7.228 1.00 94.19 85 ILE A CA 1
ATOM 654 C C . ILE A 1 85 ? -11.866 -1.469 7.410 1.00 94.19 85 ILE A C 1
ATOM 656 O O . ILE A 1 85 ? -10.968 -0.935 6.772 1.00 94.19 85 ILE A O 1
ATOM 660 N N . ARG A 1 86 ? -12.577 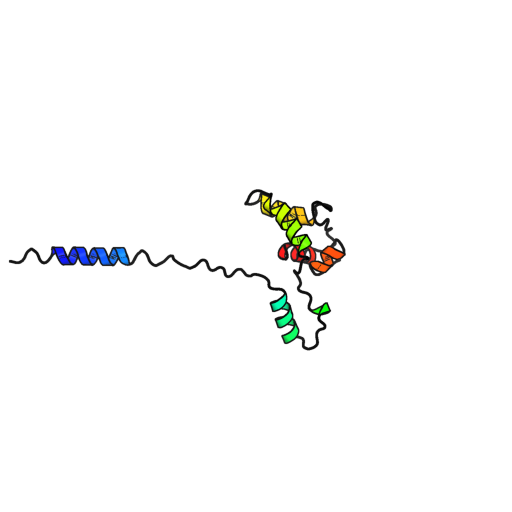-0.818 8.337 1.00 95.94 86 ARG A N 1
ATOM 661 C CA . ARG A 1 86 ? -12.311 0.578 8.686 1.00 95.94 86 ARG A CA 1
ATOM 662 C C . ARG A 1 86 ? -10.881 0.767 9.192 1.00 95.94 86 ARG A C 1
ATOM 664 O O . ARG A 1 86 ? -10.189 1.614 8.661 1.00 95.94 86 ARG A O 1
ATOM 671 N N . ALA A 1 87 ? -10.404 -0.086 10.100 1.00 96.94 87 ALA A N 1
ATOM 672 C CA . ALA A 1 87 ? -9.021 -0.028 10.575 1.00 96.94 87 ALA A CA 1
ATOM 673 C C . ALA A 1 87 ? -7.982 -0.192 9.450 1.00 96.94 87 ALA A C 1
ATOM 675 O O . ALA A 1 87 ? -6.926 0.426 9.512 1.00 96.94 87 ALA A O 1
ATOM 676 N N . LEU A 1 88 ? -8.267 -1.009 8.430 1.00 96.12 88 LEU A N 1
ATOM 677 C CA . LEU A 1 88 ? -7.399 -1.159 7.258 1.00 96.12 88 LEU A CA 1
ATOM 678 C C . LEU A 1 88 ? -7.384 0.103 6.384 1.00 96.12 88 LEU A C 1
ATOM 680 O O . LEU A 1 88 ? -6.321 0.512 5.931 1.00 96.12 88 LEU A O 1
ATOM 684 N N . VAL A 1 89 ? -8.544 0.721 6.158 1.00 95.88 89 VAL A N 1
ATOM 685 C CA . VAL A 1 89 ? -8.642 1.968 5.384 1.00 95.88 89 VAL A CA 1
ATOM 686 C C . VAL A 1 89 ? -8.004 3.131 6.145 1.00 95.88 89 VAL A C 1
ATOM 688 O O . VAL A 1 89 ? -7.185 3.844 5.575 1.00 95.88 89 VAL A O 1
ATOM 691 N N . ASP A 1 90 ? -8.312 3.277 7.434 1.00 96.75 90 ASP A N 1
ATOM 692 C CA . ASP A 1 90 ? -7.766 4.329 8.296 1.00 96.75 90 ASP A CA 1
ATOM 693 C C . ASP A 1 90 ? -6.238 4.233 8.370 1.00 96.75 90 ASP A C 1
ATOM 695 O O . ASP A 1 90 ? -5.557 5.253 8.303 1.00 96.75 90 ASP A O 1
ATOM 699 N N . PHE A 1 91 ? -5.684 3.015 8.413 1.00 97.62 91 PHE A N 1
ATOM 700 C CA . PHE A 1 91 ? -4.239 2.776 8.416 1.00 97.62 91 PHE A CA 1
ATOM 701 C C . PHE A 1 91 ? -3.513 3.406 7.215 1.00 97.62 91 PHE A C 1
ATOM 703 O O . PHE A 1 91 ? -2.357 3.808 7.355 1.00 97.62 91 PHE A O 1
ATOM 710 N N . LEU A 1 92 ? -4.169 3.541 6.054 1.00 97.50 92 LEU A N 1
ATOM 711 C CA . LEU A 1 92 ? -3.575 4.208 4.891 1.00 97.50 92 LEU A CA 1
ATOM 712 C C . LEU A 1 92 ? -3.296 5.692 5.172 1.00 97.50 92 LEU A C 1
ATOM 714 O O . LEU A 1 92 ? -2.233 6.190 4.814 1.00 97.50 92 LEU A O 1
ATOM 718 N N . SER A 1 93 ? -4.231 6.389 5.818 1.00 96.56 93 SER A N 1
ATOM 719 C CA . SER A 1 93 ? -4.177 7.843 6.029 1.00 96.56 93 SER A CA 1
ATOM 720 C C . SER A 1 93 ? -3.704 8.270 7.422 1.00 96.56 93 SER A C 1
ATOM 722 O O . SER A 1 93 ? -3.273 9.408 7.587 1.00 96.56 93 SER A O 1
ATOM 724 N N . GLU A 1 94 ? -3.785 7.397 8.434 1.00 97.19 94 GLU A N 1
ATOM 725 C CA . GLU A 1 94 ? -3.296 7.685 9.788 1.00 97.19 94 GLU A CA 1
ATOM 726 C C . GLU A 1 94 ? -1.812 8.109 9.720 1.00 97.19 94 GLU A C 1
ATOM 728 O O . GLU A 1 94 ? -1.019 7.424 9.065 1.00 97.19 94 GLU A O 1
ATOM 733 N N . PRO A 1 95 ? -1.404 9.211 10.381 1.00 96.38 95 PRO A N 1
ATOM 734 C CA . PRO A 1 95 ? -0.018 9.664 10.358 1.00 96.38 95 PRO A CA 1
ATOM 735 C C . PRO A 1 95 ? 0.964 8.600 10.858 1.00 96.38 95 PRO A C 1
ATOM 737 O O . PRO A 1 95 ? 0.641 7.751 11.694 1.00 96.38 95 PRO A O 1
ATOM 740 N N . LYS A 1 96 ? 2.209 8.676 10.383 1.00 93.81 96 LYS A N 1
ATOM 741 C CA . LYS A 1 96 ? 3.303 7.878 10.946 1.00 93.81 96 LYS A CA 1
ATOM 742 C C . LYS A 1 96 ? 3.562 8.308 12.403 1.00 93.81 96 LYS A C 1
ATOM 744 O O . LYS A 1 96 ? 3.531 9.506 12.685 1.00 93.81 96 LYS A O 1
ATOM 749 N N . PRO A 1 97 ? 3.883 7.374 13.319 1.00 92.31 97 PRO A N 1
ATOM 750 C CA . PRO A 1 97 ? 4.145 5.948 13.083 1.00 92.31 97 PRO A CA 1
ATOM 751 C C . PRO A 1 97 ? 2.914 5.024 13.187 1.00 92.31 97 PRO A C 1
ATOM 753 O O . PRO A 1 97 ? 3.076 3.805 13.132 1.00 92.31 97 PRO A O 1
ATOM 756 N N . GLN A 1 98 ? 1.707 5.553 13.411 1.00 90.75 98 GLN A N 1
ATOM 757 C CA . GLN A 1 98 ? 0.508 4.736 13.648 1.00 90.75 98 GLN A CA 1
ATOM 758 C C . GLN A 1 98 ? -0.062 4.131 12.357 1.00 90.75 98 GLN A C 1
ATOM 760 O O . GLN A 1 98 ? -0.510 2.981 12.377 1.00 90.75 98 GLN A O 1
ATOM 765 N N . GLY A 1 99 ? 0.014 4.879 11.255 1.00 94.62 99 GLY A N 1
ATOM 766 C CA . GLY A 1 99 ? -0.351 4.449 9.909 1.00 94.62 99 GLY A CA 1
ATOM 767 C C . GLY A 1 99 ? 0.726 4.762 8.874 1.00 94.62 99 GLY A C 1
ATOM 768 O O . GLY A 1 99 ? 1.911 4.898 9.196 1.00 94.62 99 GLY A O 1
ATOM 769 N N . LEU A 1 100 ? 0.313 4.854 7.612 1.00 97.12 100 LEU A N 1
ATOM 770 C CA . LEU A 1 100 ? 1.200 5.125 6.480 1.00 97.12 100 LEU A CA 1
ATOM 771 C C . LEU A 1 100 ? 1.329 6.616 6.152 1.00 97.12 100 LEU A C 1
ATOM 773 O O . LEU A 1 100 ? 2.310 6.999 5.511 1.00 97.12 100 LEU A O 1
ATOM 777 N N . GLY A 1 101 ? 0.387 7.445 6.609 1.00 97.44 101 GLY A N 1
ATOM 778 C CA . GLY A 1 101 ? 0.338 8.879 6.329 1.00 97.44 101 GLY A CA 1
ATOM 779 C C . GLY A 1 101 ? 0.227 9.196 4.838 1.00 97.44 101 GLY A C 1
ATOM 780 O O . GLY A 1 101 ? 0.861 10.142 4.385 1.00 97.44 101 GLY A O 1
ATOM 781 N N . LEU A 1 102 ? -0.495 8.375 4.068 1.00 98.06 102 LEU A N 1
ATOM 782 C CA . LEU A 1 102 ? -0.656 8.584 2.632 1.00 98.06 102 LEU A CA 1
ATOM 783 C C . LEU A 1 102 ? -1.665 9.694 2.352 1.00 98.06 102 LEU A C 1
ATOM 785 O O . LEU A 1 102 ? -2.793 9.667 2.846 1.00 98.06 102 LEU A O 1
ATOM 789 N N . GLU A 1 103 ? -1.275 10.621 1.486 1.00 98.06 103 GLU A N 1
ATOM 790 C CA . GLU A 1 103 ? -2.136 11.699 1.017 1.00 98.06 103 GLU A CA 1
ATOM 791 C C . GLU A 1 103 ? -2.733 11.391 -0.358 1.00 98.06 103 GLU A C 1
ATOM 793 O O . GLU A 1 103 ? -2.110 10.772 -1.227 1.00 98.06 103 GLU A O 1
ATOM 798 N N . TYR A 1 104 ? -3.964 11.848 -0.578 1.00 97.69 104 TYR A N 1
ATOM 799 C CA . TYR A 1 104 ? -4.579 11.760 -1.893 1.00 97.69 104 TYR A CA 1
ATOM 800 C C . TYR A 1 104 ? -4.048 12.867 -2.807 1.00 97.69 104 TYR A C 1
ATOM 802 O O . TYR A 1 104 ? -4.191 14.051 -2.510 1.00 97.69 104 TYR A O 1
ATOM 810 N N . ASP A 1 105 ? -3.505 12.474 -3.955 1.00 98.06 105 ASP A N 1
ATOM 811 C CA . ASP A 1 105 ? -3.069 13.385 -5.012 1.00 98.06 105 ASP A CA 1
ATOM 812 C C . ASP A 1 105 ? -3.542 12.851 -6.367 1.00 98.06 105 ASP A C 1
ATOM 814 O O . ASP A 1 105 ? -3.038 11.845 -6.871 1.00 98.06 105 ASP A O 1
ATOM 818 N N . TRP A 1 106 ? -4.532 13.520 -6.964 1.00 96.62 106 TRP A N 1
ATOM 819 C CA . TRP A 1 106 ? -5.182 13.074 -8.199 1.00 96.62 106 TRP A CA 1
ATOM 820 C C . TRP A 1 106 ? -4.223 12.992 -9.397 1.00 96.62 106 TRP A C 1
ATOM 822 O O . TRP A 1 106 ? -4.465 12.197 -10.307 1.00 96.62 106 TRP A O 1
ATOM 832 N N . ALA A 1 107 ? -3.137 13.772 -9.395 1.00 97.31 107 ALA A N 1
ATOM 833 C CA . ALA A 1 107 ? -2.183 13.842 -10.499 1.00 97.31 107 ALA A CA 1
ATOM 834 C C . ALA A 1 107 ? -1.083 12.768 -10.415 1.00 97.31 107 ALA A C 1
ATOM 836 O O . ALA A 1 107 ? -0.307 12.602 -11.357 1.00 97.31 107 ALA A O 1
ATOM 837 N N . VAL A 1 108 ? -1.000 12.024 -9.306 1.00 96.06 108 VAL A N 1
ATOM 838 C CA . VAL A 1 108 ? 0.106 11.099 -9.030 1.00 96.06 108 VAL A CA 1
ATOM 839 C C . VAL A 1 108 ? -0.367 9.648 -9.086 1.00 96.06 108 VAL A C 1
ATOM 841 O O . VAL A 1 108 ? -1.008 9.140 -8.168 1.00 96.06 108 VAL A O 1
ATOM 844 N N . SER A 1 109 ? -0.002 8.942 -10.156 1.00 95.31 109 SER A N 1
ATOM 845 C CA . SER A 1 109 ? -0.253 7.503 -10.304 1.00 95.31 109 SER A CA 1
ATOM 846 C C . SER A 1 109 ? 1.043 6.714 -10.150 1.00 95.31 109 SER A C 1
ATOM 848 O O . SER A 1 109 ? 2.032 7.020 -10.814 1.00 95.31 109 SER A O 1
ATOM 850 N N . ALA A 1 110 ? 1.047 5.693 -9.299 1.00 94.06 110 ALA A N 1
ATOM 851 C CA . ALA A 1 110 ? 2.238 4.914 -8.990 1.00 94.06 110 ALA A CA 1
ATOM 852 C C . ALA A 1 110 ? 1.888 3.490 -8.526 1.00 94.06 110 ALA A C 1
ATOM 854 O O . ALA A 1 110 ? 0.738 3.180 -8.221 1.00 94.06 110 ALA A O 1
ATOM 855 N N . THR A 1 111 ? 2.896 2.617 -8.467 1.00 94.25 111 THR A N 1
ATOM 856 C CA . THR A 1 111 ? 2.787 1.309 -7.801 1.00 94.25 111 THR A CA 1
ATOM 857 C C . THR A 1 111 ? 2.690 1.479 -6.285 1.00 94.25 111 THR A C 1
ATOM 859 O O . THR A 1 111 ? 2.978 2.555 -5.753 1.00 94.25 111 THR A O 1
ATOM 862 N N . ALA A 1 112 ? 2.337 0.414 -5.566 1.00 95.69 112 ALA A N 1
ATOM 863 C CA . ALA A 1 112 ? 2.235 0.433 -4.112 1.00 95.69 112 ALA A CA 1
ATOM 864 C C . ALA A 1 112 ? 3.550 0.859 -3.434 1.00 95.69 112 ALA A C 1
ATOM 866 O O . ALA A 1 112 ? 3.570 1.842 -2.694 1.00 95.69 112 ALA A O 1
ATOM 867 N N . ALA A 1 113 ? 4.666 0.208 -3.778 1.00 94.12 113 ALA A N 1
ATOM 868 C CA . ALA A 1 113 ? 5.996 0.568 -3.284 1.00 94.12 113 ALA A CA 1
ATOM 869 C C . ALA A 1 113 ? 6.332 2.051 -3.522 1.00 94.12 113 ALA A C 1
ATOM 871 O O . ALA A 1 113 ? 6.719 2.762 -2.598 1.00 94.12 113 ALA A O 1
ATOM 872 N N . ARG A 1 114 ? 6.113 2.559 -4.743 1.00 94.88 114 ARG A N 1
ATOM 873 C CA . ARG A 1 114 ? 6.422 3.959 -5.058 1.00 94.88 114 ARG A CA 1
ATOM 874 C C . ARG A 1 114 ? 5.494 4.939 -4.334 1.00 94.88 114 ARG A C 1
ATOM 876 O O . ARG A 1 114 ? 5.941 6.012 -3.947 1.00 94.88 114 ARG A O 1
ATOM 883 N N . THR A 1 115 ? 4.236 4.566 -4.114 1.00 97.12 115 THR A N 1
ATOM 884 C CA . THR A 1 115 ? 3.268 5.348 -3.326 1.00 97.12 115 THR A CA 1
ATOM 885 C C . THR A 1 115 ? 3.723 5.479 -1.871 1.00 97.12 115 THR A C 1
ATOM 887 O O . THR A 1 115 ? 3.677 6.573 -1.315 1.00 97.12 115 THR A O 1
ATOM 890 N N . LEU A 1 116 ? 4.232 4.396 -1.274 1.00 96.50 116 LEU A N 1
ATOM 891 C CA . LEU A 1 116 ? 4.800 4.407 0.080 1.00 96.50 116 LEU A CA 1
ATOM 892 C C . LEU A 1 116 ? 6.061 5.277 0.184 1.00 96.50 116 LEU A C 1
ATOM 894 O O . LEU A 1 116 ? 6.243 5.966 1.187 1.00 96.50 116 LEU A O 1
ATOM 898 N N . GLU A 1 117 ? 6.913 5.258 -0.845 1.00 95.50 117 GLU A N 1
ATOM 899 C CA . GLU A 1 117 ? 8.127 6.083 -0.917 1.00 95.50 117 GLU A CA 1
ATOM 900 C C . GLU A 1 117 ? 7.800 7.585 -0.981 1.00 95.50 117 GLU A C 1
ATOM 902 O O . GLU A 1 117 ? 8.439 8.383 -0.298 1.00 95.50 117 GLU A O 1
ATOM 907 N N . ILE A 1 118 ? 6.823 7.983 -1.806 1.00 97.00 118 ILE A N 1
ATOM 908 C CA . ILE A 1 118 ? 6.486 9.403 -2.029 1.00 97.00 118 ILE A CA 1
ATOM 909 C C . ILE A 1 118 ? 5.419 9.945 -1.073 1.00 97.00 118 ILE A C 1
ATOM 911 O O . ILE A 1 118 ? 5.205 11.153 -1.042 1.00 97.00 118 ILE A O 1
ATOM 915 N N . GLY A 1 119 ? 4.733 9.073 -0.330 1.00 97.75 119 GLY A N 1
ATOM 916 C CA . GLY A 1 119 ? 3.723 9.445 0.663 1.00 97.75 119 GLY A CA 1
ATOM 917 C C . GLY A 1 119 ? 2.393 9.941 0.091 1.00 97.75 119 GLY A C 1
ATOM 918 O O . GLY A 1 119 ? 1.577 10.467 0.839 1.00 97.75 119 GLY A O 1
ATOM 919 N N . ARG A 1 120 ? 2.148 9.800 -1.216 1.00 97.88 120 ARG A N 1
ATOM 920 C CA . ARG A 1 120 ? 0.916 10.286 -1.856 1.00 97.88 120 ARG A CA 1
ATOM 921 C C . ARG A 1 120 ? 0.566 9.547 -3.139 1.00 97.88 120 ARG A C 1
ATOM 923 O O . ARG A 1 120 ? 1.442 8.983 -3.793 1.00 97.88 120 ARG A O 1
ATOM 930 N N . GLY A 1 121 ? -0.700 9.603 -3.536 1.00 97.88 121 GLY A N 1
ATOM 931 C CA . GLY A 1 121 ? -1.138 9.098 -4.832 1.00 97.88 121 GLY A CA 1
ATOM 932 C C . GLY A 1 121 ? -2.642 9.189 -5.065 1.00 97.88 121 GLY A C 1
ATOM 933 O O . GLY A 1 121 ? -3.422 9.495 -4.167 1.00 97.88 121 GLY A O 1
ATOM 934 N N . ASN A 1 122 ? -3.050 8.913 -6.298 1.00 97.81 122 ASN A N 1
ATOM 935 C CA . ASN A 1 122 ? -4.442 8.904 -6.715 1.00 97.81 122 ASN A CA 1
ATOM 936 C C . ASN A 1 122 ? -5.163 7.618 -6.265 1.00 97.81 122 ASN A C 1
ATOM 938 O O . ASN A 1 122 ? -4.623 6.775 -5.547 1.00 97.81 122 ASN A O 1
ATOM 942 N N . CYS A 1 123 ? -6.401 7.436 -6.725 1.00 96.81 123 CYS A N 1
ATOM 943 C CA . CYS A 1 123 ? -7.223 6.284 -6.357 1.00 96.81 123 CYS A CA 1
ATOM 944 C C . CYS A 1 123 ? -6.597 4.935 -6.745 1.00 96.81 123 CYS A C 1
ATOM 946 O O . CYS A 1 123 ? -6.722 3.979 -5.986 1.00 96.81 123 CYS A O 1
ATOM 948 N N . VAL A 1 124 ? -5.897 4.852 -7.880 1.00 96.69 124 VAL A N 1
ATOM 949 C CA . VAL A 1 124 ? -5.223 3.625 -8.331 1.00 96.69 124 VAL A CA 1
ATOM 950 C C . VAL A 1 124 ? -4.015 3.326 -7.448 1.00 96.69 124 VAL A C 1
ATOM 952 O O . VAL A 1 124 ? -3.816 2.180 -7.051 1.00 96.69 124 VAL A O 1
ATOM 955 N N . SER A 1 125 ? -3.246 4.353 -7.091 1.00 97.00 125 SER A N 1
ATOM 956 C CA . SER A 1 125 ? -2.092 4.247 -6.194 1.00 97.00 125 SER A CA 1
ATOM 957 C C . SER A 1 125 ? -2.501 3.756 -4.803 1.00 97.00 125 SER A C 1
ATOM 959 O O . SER A 1 125 ? -1.966 2.764 -4.307 1.00 97.00 125 SER A O 1
ATOM 961 N N . LEU A 1 126 ? -3.510 4.390 -4.193 1.00 97.19 126 LEU A N 1
ATOM 962 C CA . LEU A 1 126 ? -4.003 4.006 -2.866 1.00 97.19 126 LEU A CA 1
ATOM 963 C C . LEU A 1 126 ? -4.665 2.622 -2.880 1.00 97.19 126 LEU A C 1
ATOM 965 O O . LEU A 1 126 ? -4.451 1.831 -1.963 1.00 97.19 126 LEU A O 1
ATOM 969 N N . ALA A 1 127 ? -5.410 2.289 -3.940 1.00 95.94 127 ALA A N 1
ATOM 970 C CA . ALA A 1 127 ? -5.960 0.947 -4.116 1.00 95.94 127 ALA A CA 1
ATOM 971 C C . ALA A 1 127 ? -4.855 -0.107 -4.273 1.00 95.94 127 ALA A C 1
ATOM 973 O O . ALA A 1 127 ? -4.976 -1.201 -3.731 1.00 95.94 127 ALA A O 1
ATOM 974 N N . SER A 1 128 ? -3.760 0.224 -4.962 1.00 95.69 128 SER A N 1
ATOM 975 C CA . SER A 1 128 ? -2.618 -0.681 -5.111 1.00 95.69 128 SER A CA 1
ATOM 976 C C . SER A 1 128 ? -1.955 -0.979 -3.768 1.00 95.69 128 SER A C 1
ATOM 978 O O . SER A 1 128 ? -1.606 -2.129 -3.510 1.00 95.69 128 SER A O 1
ATOM 980 N N . VAL A 1 129 ? -1.829 0.030 -2.895 1.00 96.56 129 VAL A N 1
ATOM 981 C CA . VAL A 1 129 ? -1.365 -0.178 -1.515 1.00 96.56 129 VAL A CA 1
ATOM 982 C C . VAL A 1 129 ? -2.346 -1.061 -0.751 1.00 96.56 129 VAL A C 1
ATOM 984 O O . VAL A 1 129 ? -1.932 -2.058 -0.175 1.00 96.56 129 VAL A O 1
ATOM 987 N N . LEU A 1 130 ? -3.643 -0.743 -0.792 1.00 95.00 130 LEU A N 1
ATOM 988 C CA . LEU A 1 130 ? -4.681 -1.494 -0.084 1.00 95.00 130 LEU A CA 1
ATOM 989 C C . LEU A 1 130 ? -4.725 -2.979 -0.475 1.00 95.00 130 LEU A C 1
ATOM 991 O O . LEU A 1 130 ? -4.943 -3.816 0.389 1.00 95.00 130 LEU A O 1
ATOM 995 N N . VAL A 1 131 ? -4.533 -3.305 -1.756 1.00 92.00 131 VAL A N 1
ATOM 996 C CA . VAL A 1 131 ? -4.492 -4.694 -2.252 1.00 92.00 131 VAL A CA 1
ATOM 997 C C . VAL A 1 131 ? -3.230 -5.428 -1.795 1.00 92.00 131 VAL A C 1
ATOM 999 O O . VAL A 1 131 ? -3.266 -6.645 -1.622 1.00 92.00 131 VAL A O 1
ATOM 1002 N N . GLY A 1 132 ? -2.120 -4.708 -1.624 1.00 91.88 132 GLY A N 1
ATOM 1003 C CA . GLY A 1 132 ? -0.872 -5.282 -1.129 1.00 91.88 132 GLY A CA 1
ATOM 1004 C C . GLY A 1 132 ? -0.884 -5.621 0.366 1.00 91.88 132 GLY A C 1
ATOM 1005 O O . GLY A 1 132 ? -0.090 -6.461 0.786 1.00 91.88 132 GLY A O 1
ATOM 1006 N N . LEU A 1 133 ? -1.758 -4.983 1.158 1.00 91.88 133 LEU A N 1
ATOM 1007 C CA . LEU A 1 133 ? -1.915 -5.187 2.610 1.00 91.88 133 LEU A CA 1
ATOM 1008 C C . LEU A 1 133 ? -2.815 -6.388 2.955 1.00 91.88 133 LEU A C 1
ATOM 1010 O O . LEU A 1 133 ? -2.458 -7.123 3.909 1.00 91.88 133 LEU A O 1
#